Protein AF-A0A2H0CGI9-F1 (afdb_monomer_lite)

pLDDT: mean 95.47, std 3.55, range [76.44, 98.19]

InterPro domains:
  IPR036324 Manganese/iron superoxide dismutase, N-terminal domain superfamily [SSF46609] (4-50)

Radius of gyration: 16.63 Å; chains: 1; bounding box: 33×15×48 Å

Organism: NCBI:txid1974732

Sequence (64 aa):
MKKFEEKKFNIGELKGISAKNIKEHLKLYAGYVKHTNLISEKIEEYMSDPEKNAYIIGELQRRL

Structure (mmCIF, N/CA/C/O backbone):
data_AF-A0A2H0CGI9-F1
#
_entry.id   AF-A0A2H0CGI9-F1
#
loop_
_atom_site.group_PDB
_atom_site.id
_atom_site.type_symbol
_atom_site.label_atom_id
_atom_site.label_alt_id
_atom_site.label_comp_id
_atom_site.label_asym_id
_atom_site.label_entity_id
_atom_site.label_seq_id
_atom_site.pdbx_PDB_ins_code
_atom_site.Cartn_x
_atom_site.Cartn_y
_atom_site.Cartn_z
_atom_site.occupancy
_atom_site.B_iso_or_equiv
_atom_site.auth_seq_id
_atom_site.auth_comp_id
_atom_site.auth_asym_id
_atom_site.auth_atom_id
_atom_site.pdbx_PDB_model_num
ATOM 1 N N . MET A 1 1 ? -0.565 -6.137 -13.816 1.00 76.44 1 MET A N 1
ATOM 2 C CA . MET A 1 1 ? -0.646 -6.517 -12.391 1.00 76.44 1 MET A CA 1
ATOM 3 C C . MET A 1 1 ? -2.053 -6.246 -11.883 1.00 76.44 1 MET A C 1
ATOM 5 O O . MET A 1 1 ? -2.687 -5.288 -12.307 1.00 76.44 1 MET A O 1
ATOM 9 N N . LYS A 1 2 ? -2.585 -7.107 -11.010 1.00 82.50 2 LYS A N 1
ATOM 10 C CA . LYS A 1 2 ? -3.908 -6.878 -10.415 1.00 82.50 2 LYS A CA 1
ATOM 11 C C . LYS A 1 2 ? -3.788 -5.783 -9.352 1.00 82.50 2 LYS A C 1
ATOM 13 O O . LYS A 1 2 ? -2.977 -5.927 -8.443 1.00 82.50 2 LYS A O 1
ATOM 18 N N . LYS A 1 3 ? -4.581 -4.714 -9.465 1.00 90.56 3 LYS A N 1
ATOM 19 C CA . LYS A 1 3 ? -4.627 -3.649 -8.453 1.00 90.56 3 LYS A CA 1
ATOM 20 C C . LYS A 1 3 ? -5.301 -4.147 -7.174 1.00 90.56 3 LYS A C 1
ATOM 22 O O . LYS A 1 3 ? -6.215 -4.972 -7.216 1.00 90.56 3 LYS A O 1
ATOM 27 N N . PHE A 1 4 ? -4.850 -3.622 -6.045 1.00 95.12 4 PHE A N 1
ATOM 28 C CA . PHE A 1 4 ? -5.454 -3.823 -4.739 1.00 95.12 4 PHE A CA 1
ATOM 29 C C . PHE A 1 4 ? -6.596 -2.833 -4.528 1.00 95.12 4 PHE A C 1
ATOM 31 O O . PHE A 1 4 ? -6.453 -1.637 -4.779 1.00 95.12 4 PHE A O 1
ATOM 38 N N . GLU A 1 5 ? -7.719 -3.327 -4.023 1.00 95.81 5 GLU A N 1
ATOM 39 C CA . GLU A 1 5 ? -8.840 -2.492 -3.603 1.00 95.81 5 GLU A CA 1
ATOM 40 C C . GLU A 1 5 ? -8.773 -2.269 -2.093 1.00 95.81 5 GLU A C 1
ATOM 42 O O . GLU A 1 5 ? -8.582 -3.208 -1.313 1.00 95.81 5 GLU A O 1
ATOM 47 N N . GLU A 1 6 ? -8.911 -1.010 -1.674 1.00 95.94 6 GLU A N 1
ATOM 48 C CA . GLU A 1 6 ? -8.911 -0.655 -0.258 1.00 95.94 6 GLU A CA 1
ATOM 49 C C . GLU A 1 6 ? -10.174 -1.209 0.407 1.00 95.94 6 GLU A C 1
ATOM 51 O O . GLU A 1 6 ? -11.296 -0.825 0.070 1.00 95.94 6 GLU A O 1
ATOM 56 N N . LYS A 1 7 ? -9.999 -2.084 1.399 1.00 95.94 7 LYS A N 1
ATOM 57 C CA . LYS A 1 7 ? -11.114 -2.577 2.207 1.00 95.94 7 LYS A CA 1
ATOM 58 C C . LYS A 1 7 ? -11.469 -1.560 3.282 1.00 95.94 7 LYS A C 1
ATOM 60 O O . LYS A 1 7 ? -10.597 -1.012 3.952 1.00 95.94 7 LYS A O 1
ATOM 65 N N . LYS A 1 8 ? -12.764 -1.329 3.484 1.00 94.50 8 LYS A N 1
ATOM 66 C CA . LYS A 1 8 ? -13.249 -0.479 4.574 1.00 94.50 8 LYS A CA 1
ATOM 67 C C . LYS A 1 8 ? -13.466 -1.323 5.822 1.00 94.50 8 LYS A C 1
ATOM 69 O O . LYS A 1 8 ? -14.120 -2.361 5.771 1.00 94.50 8 LYS A O 1
ATOM 74 N N . PHE A 1 9 ? -12.919 -0.856 6.937 1.00 94.62 9 PHE A N 1
ATOM 75 C CA . PHE A 1 9 ? -13.059 -1.491 8.240 1.00 94.62 9 PHE A CA 1
ATOM 76 C C . PHE A 1 9 ? -13.803 -0.546 9.173 1.00 94.62 9 PHE A C 1
ATOM 78 O O . PHE A 1 9 ? -13.419 0.614 9.317 1.00 94.62 9 PHE A O 1
ATOM 85 N N . ASN A 1 10 ? -14.848 -1.052 9.820 1.00 92.94 10 ASN A N 1
ATOM 86 C CA . ASN A 1 10 ? -15.517 -0.353 10.906 1.00 92.94 10 ASN A CA 1
ATOM 87 C C . ASN A 1 10 ? -15.093 -1.005 12.224 1.00 92.94 10 ASN A C 1
ATOM 89 O O . ASN A 1 10 ? -15.681 -1.999 12.648 1.00 92.94 10 ASN A O 1
ATOM 93 N N . ILE A 1 11 ? -14.005 -0.505 12.809 1.00 92.38 11 ILE A N 1
ATOM 94 C CA . ILE A 1 11 ? -13.447 -1.035 14.057 1.00 92.38 11 ILE A CA 1
ATOM 95 C C . ILE A 1 11 ? -14.001 -0.198 15.209 1.00 92.38 11 ILE A C 1
ATOM 97 O O . ILE A 1 11 ? -13.767 1.009 15.263 1.00 92.38 11 ILE A O 1
ATOM 101 N N . GLY A 1 12 ? -14.748 -0.847 16.103 1.00 91.19 12 GLY A N 1
ATOM 102 C CA . GLY A 1 12 ? -15.269 -0.234 17.324 1.00 91.19 12 GLY A CA 1
ATOM 103 C C . GLY A 1 12 ? -14.191 -0.002 18.385 1.00 91.19 12 GLY A C 1
ATOM 104 O O . GLY A 1 12 ? -12.991 -0.097 18.126 1.00 91.19 12 GLY A O 1
ATOM 105 N N . GLU A 1 13 ? -14.620 0.296 19.608 1.00 93.44 13 GLU A N 1
ATOM 106 C CA . GLU A 1 13 ? -13.698 0.497 20.724 1.00 93.44 13 GLU A CA 1
ATOM 107 C C . GLU A 1 13 ? -12.965 -0.797 21.090 1.00 93.44 13 GLU A C 1
ATOM 109 O O . GLU A 1 13 ? -13.556 -1.873 21.184 1.00 93.44 13 GLU A O 1
ATOM 114 N N . LEU A 1 14 ? -11.658 -0.679 21.324 1.00 95.50 14 LEU A N 1
ATOM 115 C CA . LEU A 1 14 ? -10.800 -1.787 21.723 1.00 95.50 14 LEU A CA 1
ATOM 116 C C . LEU A 1 14 ? -10.144 -1.452 23.061 1.00 95.50 14 LEU A C 1
ATOM 118 O O . LEU A 1 14 ? -9.532 -0.396 23.232 1.00 95.50 14 LEU A O 1
ATOM 122 N N . LYS A 1 15 ? -10.236 -2.369 24.027 1.00 96.12 15 LYS A N 1
ATOM 123 C CA . LYS A 1 15 ? -9.602 -2.186 25.337 1.00 96.12 15 LYS A CA 1
ATOM 124 C C . LYS A 1 15 ? -8.083 -2.070 25.164 1.00 96.12 15 LYS A C 1
ATOM 126 O O . LYS A 1 15 ? -7.446 -2.984 24.654 1.00 96.12 15 LYS A O 1
ATOM 131 N N . GLY A 1 16 ? -7.511 -0.951 25.607 1.00 95.88 16 GLY A N 1
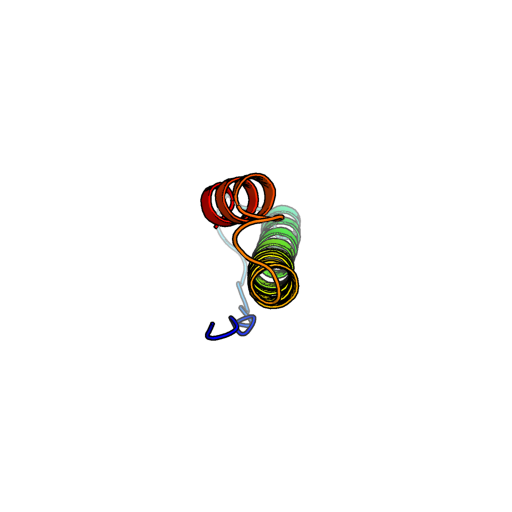ATOM 132 C CA . GLY A 1 16 ? -6.070 -0.683 25.515 1.00 95.88 16 GLY A CA 1
ATOM 133 C C . GLY A 1 16 ? -5.600 -0.070 24.190 1.00 95.88 16 GLY A C 1
ATOM 134 O O . GLY A 1 16 ? -4.420 0.250 24.074 1.00 95.88 16 GLY A O 1
ATOM 135 N N . ILE A 1 17 ? -6.489 0.157 23.214 1.00 95.88 17 ILE A N 1
ATOM 136 C CA . ILE A 1 17 ? -6.157 0.846 21.959 1.00 95.88 17 ILE A CA 1
ATOM 137 C C . ILE A 1 17 ? -7.086 2.045 21.796 1.00 95.88 17 ILE A C 1
ATOM 139 O O . ILE A 1 17 ? -8.303 1.911 21.710 1.00 95.88 17 ILE A O 1
ATOM 143 N N . SER A 1 18 ? -6.507 3.242 21.729 1.00 96.00 18 SER A N 1
ATOM 144 C CA . SER A 1 18 ? -7.301 4.459 21.561 1.00 96.00 18 SER A CA 1
ATOM 145 C C . SER A 1 18 ? -7.924 4.552 20.164 1.00 96.00 18 SER A C 1
ATOM 147 O O . SER A 1 18 ? -7.323 4.144 19.167 1.00 96.00 18 SER A O 1
ATOM 149 N N . ALA A 1 19 ? -9.088 5.199 20.072 1.00 95.06 19 ALA A N 1
ATOM 150 C CA . ALA A 1 19 ? -9.738 5.502 18.794 1.00 95.06 19 ALA A CA 1
ATOM 151 C C . ALA A 1 19 ? -8.831 6.311 17.845 1.00 95.06 19 ALA A C 1
ATOM 153 O O . ALA A 1 19 ? -8.849 6.108 16.630 1.00 95.06 19 ALA A O 1
ATOM 154 N N . LYS A 1 20 ? -7.982 7.194 18.396 1.00 95.88 20 LYS A N 1
ATOM 155 C CA . LYS A 1 20 ? -6.966 7.919 17.620 1.00 95.88 20 LYS A CA 1
ATOM 156 C C . LYS A 1 20 ? -5.986 6.951 16.960 1.00 95.88 20 LYS A C 1
ATOM 158 O O . LYS A 1 20 ? -5.709 7.104 15.775 1.00 95.88 20 LYS A O 1
ATOM 163 N N . ASN A 1 21 ? -5.496 5.956 17.701 1.00 96.38 21 ASN A N 1
ATOM 164 C CA . ASN A 1 21 ? -4.558 4.981 17.157 1.00 96.38 21 ASN A CA 1
ATOM 165 C C . ASN A 1 21 ? -5.202 4.171 16.024 1.00 96.38 21 ASN A C 1
ATOM 167 O O . ASN A 1 21 ? -4.631 4.063 14.944 1.00 96.38 21 ASN A O 1
ATOM 171 N N . ILE A 1 22 ? -6.437 3.699 16.222 1.00 96.56 22 ILE A N 1
ATOM 172 C CA . ILE A 1 22 ? -7.201 2.989 15.183 1.00 96.56 22 ILE A CA 1
ATOM 173 C C . ILE A 1 22 ? -7.310 3.845 13.913 1.00 96.56 22 ILE A C 1
ATOM 175 O O . ILE A 1 22 ? -7.000 3.375 12.820 1.00 96.56 22 ILE A O 1
ATOM 179 N N . LYS A 1 23 ? -7.681 5.125 14.047 1.00 95.69 23 LYS A N 1
ATOM 180 C CA . LYS A 1 23 ? -7.811 6.048 12.911 1.00 95.69 23 LYS A CA 1
ATOM 181 C C . LYS A 1 23 ? -6.500 6.235 12.145 1.00 95.69 23 LYS A C 1
ATOM 183 O O . LYS A 1 23 ? -6.517 6.224 10.916 1.00 95.69 23 LYS A O 1
ATOM 188 N N . GLU A 1 24 ? -5.381 6.423 12.840 1.00 97.12 24 GLU A N 1
ATOM 189 C CA . GLU A 1 24 ? -4.077 6.583 12.185 1.00 97.12 24 GLU A CA 1
ATOM 190 C C . GLU A 1 24 ? -3.638 5.292 11.481 1.00 97.12 24 GLU A C 1
ATOM 192 O O . GLU A 1 24 ? -3.213 5.341 10.329 1.00 97.12 24 GLU A O 1
ATOM 197 N N . HIS A 1 25 ? -3.847 4.124 12.093 1.00 96.44 25 HIS A N 1
ATOM 198 C CA . HIS A 1 25 ? -3.560 2.841 11.448 1.00 96.44 25 HIS A CA 1
ATOM 199 C C . HIS A 1 25 ? -4.425 2.589 10.203 1.00 96.44 25 HIS A C 1
ATOM 201 O O . HIS A 1 25 ? -3.911 2.097 9.199 1.00 96.44 25 HIS A O 1
ATOM 207 N N . LEU A 1 26 ? -5.707 2.974 10.213 1.00 97.06 26 LEU A N 1
ATOM 208 C CA . LEU A 1 26 ? -6.565 2.886 9.024 1.00 97.06 26 LEU A CA 1
ATOM 209 C C . LEU A 1 26 ? -6.081 3.805 7.890 1.00 97.06 26 LEU A C 1
ATOM 211 O O . LEU A 1 26 ? -6.114 3.407 6.726 1.00 97.06 26 LEU A O 1
ATOM 215 N N . LYS A 1 27 ? -5.574 5.006 8.209 1.00 96.62 27 LYS A N 1
ATOM 216 C CA . LYS A 1 27 ? -4.941 5.884 7.208 1.00 96.62 27 LYS A CA 1
ATOM 217 C C . LYS A 1 27 ? -3.663 5.273 6.639 1.00 96.62 27 LYS A C 1
ATOM 219 O O . LYS A 1 27 ? -3.466 5.330 5.429 1.00 96.62 27 LYS A O 1
ATOM 224 N N . LEU A 1 28 ? -2.809 4.697 7.489 1.00 97.88 28 LEU A N 1
ATOM 225 C CA . LEU A 1 28 ? -1.589 4.015 7.047 1.00 97.88 28 LEU A CA 1
ATOM 226 C C . LEU A 1 28 ? -1.929 2.853 6.112 1.00 97.88 28 LEU A C 1
ATOM 228 O O . LEU A 1 28 ? -1.351 2.759 5.035 1.00 97.88 28 LEU A O 1
ATOM 232 N N . TYR A 1 29 ? -2.924 2.035 6.469 1.00 98.00 29 TYR A N 1
ATOM 233 C CA . TYR A 1 29 ? -3.443 0.973 5.606 1.00 98.00 29 TYR A CA 1
ATOM 234 C C . TYR A 1 29 ? -3.877 1.496 4.229 1.00 98.00 29 TYR A C 1
ATOM 236 O O . TYR A 1 29 ? -3.418 0.982 3.208 1.00 98.00 29 TYR A O 1
ATOM 244 N N . ALA A 1 30 ? -4.700 2.548 4.188 1.00 97.38 30 ALA A N 1
ATOM 245 C CA . ALA A 1 30 ? -5.113 3.169 2.930 1.00 97.38 30 ALA A CA 1
ATOM 246 C C . ALA A 1 30 ? -3.908 3.691 2.121 1.00 97.38 30 ALA A C 1
ATOM 248 O O . ALA A 1 30 ? -3.854 3.539 0.898 1.00 97.38 30 ALA A O 1
ATOM 249 N N . GLY A 1 31 ? -2.912 4.256 2.810 1.00 97.06 31 GLY A N 1
ATOM 250 C CA . GLY A 1 31 ? -1.637 4.663 2.226 1.00 97.06 31 GLY A CA 1
ATOM 251 C C . GLY A 1 31 ? -0.887 3.499 1.578 1.00 97.06 31 GLY A C 1
ATOM 252 O O . GLY A 1 31 ? -0.467 3.626 0.429 1.00 97.06 31 GLY A O 1
ATOM 253 N N . TYR A 1 32 ? -0.773 2.356 2.260 1.00 97.12 32 TYR A N 1
ATOM 254 C CA . TYR A 1 32 ? -0.126 1.163 1.709 1.00 97.12 32 TYR A CA 1
ATOM 255 C C . TYR A 1 32 ? -0.824 0.685 0.435 1.00 97.12 32 TYR A C 1
ATOM 257 O O . TYR A 1 32 ? -0.165 0.562 -0.591 1.00 97.12 32 TYR A O 1
ATOM 265 N N . VAL A 1 33 ? -2.153 0.528 0.447 1.00 97.12 33 VAL A N 1
ATOM 266 C CA . VAL A 1 33 ? -2.912 0.113 -0.750 1.00 97.12 33 VAL A CA 1
ATOM 267 C C . VAL A 1 33 ? -2.649 1.056 -1.928 1.00 97.12 33 VAL A C 1
ATOM 269 O O . VAL A 1 33 ? -2.352 0.609 -3.038 1.00 97.12 33 VAL A O 1
ATOM 272 N N . LYS A 1 34 ? -2.704 2.372 -1.686 1.00 97.00 34 LYS A N 1
ATOM 273 C CA . LYS A 1 34 ? -2.444 3.386 -2.713 1.00 97.00 34 LYS A CA 1
ATOM 274 C C . LYS A 1 34 ? -1.026 3.280 -3.281 1.00 97.00 34 LYS A C 1
ATOM 276 O O . LYS A 1 34 ? -0.858 3.309 -4.498 1.00 97.00 34 LYS A O 1
ATOM 281 N N . HIS A 1 35 ? -0.012 3.180 -2.424 1.00 96.88 35 HIS A N 1
ATOM 282 C CA . HIS A 1 35 ? 1.383 3.174 -2.864 1.00 96.88 35 HIS A CA 1
ATOM 283 C C . HIS A 1 35 ? 1.800 1.852 -3.515 1.00 96.88 35 HIS A C 1
ATOM 285 O O . HIS A 1 35 ? 2.532 1.888 -4.499 1.00 96.88 35 HIS A O 1
ATOM 291 N N . THR A 1 36 ? 1.285 0.708 -3.062 1.00 96.75 36 THR A N 1
ATOM 2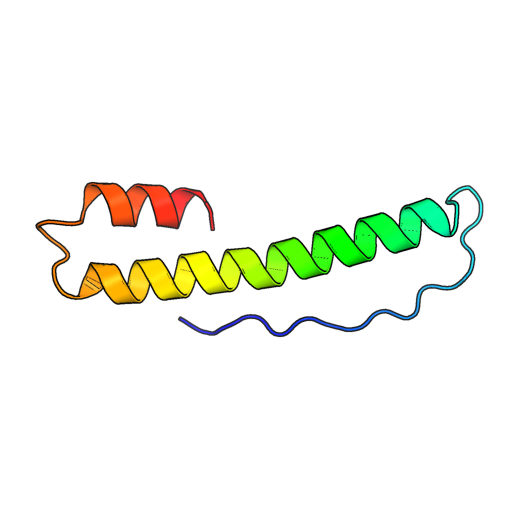92 C CA . THR A 1 36 ? 1.497 -0.590 -3.725 1.00 96.75 36 THR A CA 1
ATOM 293 C C . THR A 1 36 ? 0.934 -0.579 -5.151 1.00 96.75 36 THR A C 1
ATOM 295 O O . THR A 1 36 ? 1.603 -1.020 -6.089 1.00 96.75 36 THR A O 1
ATOM 298 N N . ASN A 1 37 ? -0.260 -0.009 -5.348 1.00 96.94 37 ASN A N 1
ATOM 299 C CA . ASN A 1 37 ? -0.829 0.170 -6.686 1.00 96.94 37 ASN A CA 1
ATOM 300 C C . ASN A 1 37 ? 0.020 1.106 -7.551 1.00 96.94 37 ASN A C 1
ATOM 302 O O . ASN A 1 37 ? 0.307 0.769 -8.694 1.00 96.94 37 ASN A O 1
ATOM 306 N N . LEU A 1 38 ? 0.472 2.237 -7.000 1.00 97.12 38 LEU A N 1
ATOM 307 C CA . LEU A 1 38 ? 1.338 3.178 -7.716 1.00 97.12 38 LEU A CA 1
ATOM 308 C C . LEU A 1 38 ? 2.662 2.533 -8.153 1.00 97.12 38 LEU A C 1
ATOM 310 O O . LEU A 1 38 ? 3.115 2.757 -9.271 1.00 97.12 38 LEU A O 1
ATOM 314 N N . ILE A 1 39 ? 3.287 1.729 -7.288 1.00 96.94 39 ILE A N 1
ATOM 315 C CA . ILE A 1 39 ? 4.514 1.000 -7.635 1.00 96.94 39 ILE A CA 1
ATOM 316 C C . ILE A 1 39 ? 4.236 0.016 -8.776 1.00 96.94 39 ILE A C 1
ATOM 318 O O . ILE A 1 39 ? 5.004 -0.033 -9.734 1.00 96.94 39 ILE A O 1
ATOM 322 N N . SER A 1 40 ? 3.120 -0.715 -8.708 1.00 96.31 40 SER A N 1
ATOM 323 C CA . SER A 1 40 ? 2.711 -1.653 -9.763 1.00 96.31 40 SER A CA 1
ATOM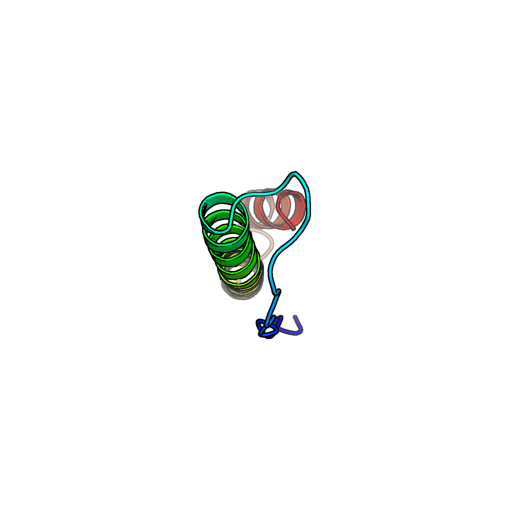 324 C C . SER A 1 40 ? 2.493 -0.943 -11.106 1.00 96.31 40 SER A C 1
ATOM 326 O O . SER A 1 40 ? 2.993 -1.403 -12.129 1.00 96.31 40 SER A O 1
ATOM 328 N N . GLU A 1 41 ? 1.816 0.210 -11.100 1.00 96.62 41 GLU A N 1
ATOM 329 C CA . GLU A 1 41 ? 1.620 1.056 -12.288 1.00 96.62 41 GLU A CA 1
ATOM 330 C C . GLU A 1 41 ? 2.954 1.547 -12.863 1.00 96.62 41 GLU A C 1
ATOM 332 O O . GLU A 1 41 ? 3.156 1.524 -14.075 1.00 96.62 41 GLU A O 1
ATOM 337 N N . LYS A 1 42 ? 3.898 1.949 -12.004 1.00 96.75 42 LYS A N 1
ATOM 338 C CA . LYS A 1 42 ? 5.223 2.395 -12.448 1.00 96.75 42 LYS A CA 1
ATOM 339 C C . LYS A 1 42 ? 6.059 1.265 -13.032 1.00 96.75 42 LYS A C 1
ATOM 341 O O . LYS A 1 42 ? 6.758 1.488 -14.014 1.00 96.75 42 LYS A O 1
ATOM 346 N N . ILE A 1 43 ? 5.975 0.059 -12.475 1.00 96.38 43 ILE A N 1
ATOM 347 C CA . ILE A 1 43 ? 6.612 -1.118 -13.077 1.00 96.38 43 ILE A CA 1
ATOM 348 C C . ILE A 1 43 ? 6.051 -1.343 -14.484 1.00 96.38 43 ILE A C 1
ATOM 350 O O . ILE A 1 43 ? 6.832 -1.484 -15.417 1.00 96.38 43 ILE A O 1
ATOM 354 N N . GLU A 1 44 ? 4.727 -1.318 -14.660 1.00 95.88 44 GLU A N 1
ATOM 355 C CA . GLU A 1 44 ? 4.098 -1.460 -15.983 1.00 95.88 44 GLU A CA 1
ATOM 356 C C . GLU A 1 44 ? 4.546 -0.376 -16.974 1.00 95.88 44 GLU A C 1
ATOM 358 O O . GLU A 1 44 ? 4.841 -0.691 -18.124 1.00 95.88 44 GLU A O 1
ATOM 363 N N . GLU A 1 45 ? 4.662 0.877 -16.526 1.00 96.62 45 GLU A N 1
ATOM 364 C CA . GLU A 1 45 ? 5.170 1.993 -17.336 1.00 96.62 45 GLU A CA 1
ATOM 365 C C . GLU A 1 45 ? 6.608 1.741 -17.819 1.00 96.62 45 GLU A C 1
ATOM 367 O O . GLU A 1 45 ? 6.900 1.856 -19.013 1.00 96.62 45 GLU A O 1
ATOM 372 N N . TYR A 1 46 ? 7.510 1.342 -16.917 1.00 97.38 46 TYR A N 1
ATOM 373 C CA . TYR A 1 46 ? 8.921 1.110 -17.244 1.00 97.38 46 TYR A CA 1
ATOM 374 C C . TYR A 1 46 ? 9.171 -0.166 -18.053 1.00 97.38 46 TYR A C 1
ATOM 376 O O . TYR A 1 46 ? 10.160 -0.239 -18.784 1.00 97.38 46 TYR A O 1
ATOM 384 N N . MET A 1 47 ? 8.266 -1.145 -17.981 1.00 95.62 47 MET A N 1
ATOM 385 C CA . MET A 1 47 ? 8.316 -2.368 -18.789 1.00 95.62 47 MET A CA 1
ATOM 386 C C . MET A 1 47 ? 8.147 -2.120 -20.297 1.00 95.62 47 MET A C 1
ATOM 388 O O . MET A 1 47 ? 8.370 -3.042 -21.077 1.00 95.62 47 MET A O 1
ATOM 392 N N . SER A 1 48 ? 7.794 -0.900 -20.722 1.00 96.88 48 SER 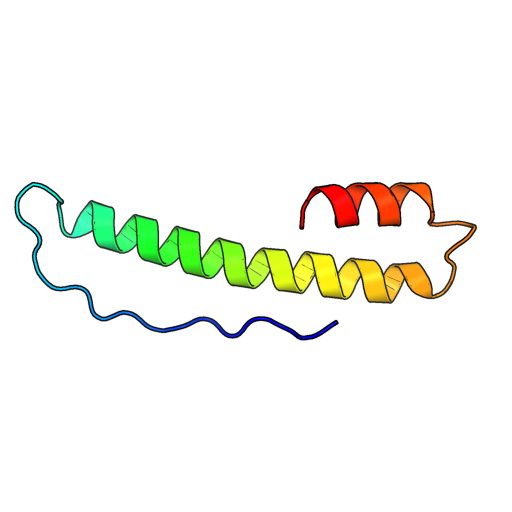A N 1
ATOM 393 C CA . SER A 1 48 ? 7.817 -0.497 -22.138 1.00 96.88 48 SER A CA 1
ATOM 394 C C . SER A 1 48 ? 9.220 -0.530 -22.765 1.00 96.88 48 SER A C 1
ATOM 396 O O . SER A 1 48 ? 9.337 -0.750 -23.968 1.00 96.88 48 SER A O 1
ATOM 398 N N . ASP A 1 49 ? 10.272 -0.356 -21.956 1.00 97.25 49 ASP A N 1
ATOM 399 C CA . ASP A 1 49 ? 11.683 -0.487 -22.346 1.00 97.25 49 ASP A CA 1
ATOM 400 C C . ASP A 1 49 ? 12.472 -1.144 -21.191 1.00 97.25 49 ASP A C 1
ATOM 402 O O . ASP A 1 49 ? 13.085 -0.462 -20.358 1.00 97.25 49 ASP A O 1
ATOM 406 N N . PRO A 1 50 ? 12.390 -2.479 -21.059 1.00 96.00 50 PRO A N 1
ATOM 407 C CA . PRO A 1 50 ? 12.875 -3.184 -19.880 1.00 96.00 50 PRO A CA 1
ATOM 408 C C . PRO A 1 50 ? 14.403 -3.241 -19.803 1.00 96.00 50 PRO A C 1
ATOM 410 O O . PRO A 1 50 ? 14.939 -3.253 -18.699 1.00 96.00 50 PRO A O 1
ATOM 413 N N . GLU A 1 51 ? 15.115 -3.239 -20.934 1.00 97.06 51 GLU A N 1
ATOM 414 C CA . GLU A 1 51 ? 16.584 -3.245 -20.949 1.00 97.06 51 GLU A CA 1
ATOM 415 C C . GLU A 1 51 ? 17.138 -1.928 -20.403 1.00 97.06 51 GLU A C 1
ATOM 417 O O . GLU A 1 51 ? 18.001 -1.929 -19.521 1.00 97.06 51 GLU A O 1
ATOM 422 N N . LYS A 1 52 ? 16.580 -0.796 -20.849 1.00 98.19 52 LYS A N 1
ATOM 423 C CA . LYS A 1 52 ? 16.960 0.531 -20.354 1.00 98.19 52 LYS A CA 1
ATOM 424 C C . LYS A 1 52 ? 16.587 0.739 -18.888 1.00 98.19 52 LYS A C 1
ATOM 426 O O . LYS A 1 52 ? 17.325 1.389 -18.148 1.00 98.19 52 LYS A O 1
ATOM 431 N N . ASN A 1 53 ? 15.439 0.208 -18.463 1.00 98.06 53 ASN A N 1
ATOM 432 C CA . ASN A 1 53 ? 14.878 0.463 -17.135 1.00 98.06 53 ASN A CA 1
ATOM 433 C C . ASN A 1 53 ? 15.120 -0.667 -16.120 1.00 98.06 53 ASN A C 1
ATOM 435 O O . ASN A 1 53 ? 14.593 -0.596 -15.006 1.00 98.06 53 ASN A O 1
ATOM 439 N N . ALA A 1 54 ? 15.926 -1.681 -16.456 1.00 97.75 54 ALA A N 1
ATOM 440 C CA . ALA A 1 54 ? 16.117 -2.897 -15.659 1.00 97.75 54 ALA A CA 1
ATOM 441 C C . ALA A 1 54 ? 16.419 -2.618 -14.176 1.00 97.75 54 ALA A C 1
ATOM 443 O O . ALA A 1 54 ? 15.837 -3.236 -13.282 1.00 97.75 54 ALA A O 1
ATOM 444 N N . TYR A 1 55 ? 17.285 -1.638 -13.901 1.00 97.62 55 TYR A N 1
ATOM 445 C CA . TYR A 1 55 ? 17.642 -1.255 -12.535 1.00 97.62 55 TYR A CA 1
ATOM 446 C C . TYR A 1 55 ? 16.452 -0.683 -11.747 1.00 97.62 55 TYR A C 1
ATOM 448 O O . TYR A 1 55 ? 16.189 -1.108 -10.622 1.00 97.62 55 TYR A O 1
ATOM 456 N N . ILE A 1 56 ? 15.706 0.253 -12.346 1.00 97.50 56 ILE A N 1
ATOM 457 C CA . ILE A 1 56 ? 14.558 0.911 -11.703 1.00 97.50 56 ILE A CA 1
ATOM 458 C C . ILE A 1 56 ? 13.430 -0.096 -11.479 1.00 97.50 56 ILE A C 1
ATOM 460 O O . ILE A 1 56 ? 12.839 -0.121 -10.401 1.00 97.50 56 ILE A O 1
ATOM 464 N N . ILE A 1 57 ? 13.165 -0.960 -12.462 1.00 97.75 57 ILE A N 1
ATOM 465 C CA . ILE A 1 57 ? 12.177 -2.038 -12.340 1.00 97.75 57 ILE A CA 1
ATOM 466 C C . ILE A 1 57 ? 12.533 -2.945 -11.153 1.00 97.75 57 ILE A C 1
ATOM 468 O O . ILE A 1 57 ? 11.671 -3.212 -10.316 1.00 97.75 57 ILE A O 1
ATOM 472 N N . GLY A 1 58 ? 13.800 -3.353 -11.023 1.00 97.56 58 GLY A N 1
ATOM 473 C CA . GLY A 1 58 ? 14.259 -4.185 -9.907 1.00 97.56 58 GLY A CA 1
ATOM 474 C C . GLY A 1 58 ? 14.136 -3.510 -8.534 1.00 97.56 58 GLY A C 1
ATOM 475 O O 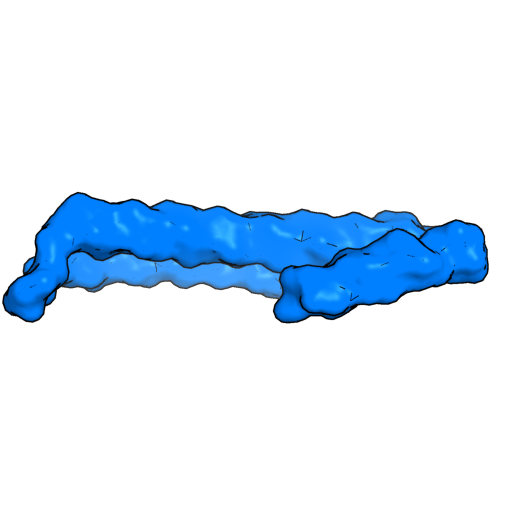. GLY A 1 58 ? 13.767 -4.161 -7.557 1.00 97.56 58 GLY A O 1
ATOM 476 N N . GLU A 1 59 ? 14.405 -2.205 -8.441 1.00 97.69 59 GLU A N 1
ATOM 477 C CA . GLU A 1 59 ? 14.201 -1.419 -7.211 1.00 97.69 59 GLU A CA 1
ATOM 478 C C . GLU A 1 59 ? 12.722 -1.291 -6.833 1.00 97.69 59 GLU A C 1
ATOM 480 O O . GLU A 1 59 ? 12.363 -1.419 -5.663 1.00 97.69 59 GLU A O 1
ATOM 485 N N . LEU A 1 60 ? 11.844 -1.065 -7.811 1.00 96.62 60 LEU A N 1
ATOM 486 C CA . LEU A 1 60 ? 10.405 -0.998 -7.571 1.00 96.62 60 LEU A CA 1
ATOM 487 C C . LEU A 1 60 ? 9.847 -2.355 -7.127 1.00 96.62 60 LEU A C 1
ATOM 489 O O . LEU A 1 60 ? 9.050 -2.402 -6.194 1.00 96.62 60 LEU A O 1
ATOM 493 N N . GLN A 1 61 ? 10.315 -3.455 -7.723 1.00 94.94 61 GLN A N 1
ATOM 494 C CA . GLN A 1 61 ? 9.933 -4.810 -7.318 1.00 94.94 61 GLN A CA 1
ATOM 495 C C . GLN A 1 61 ? 10.365 -5.157 -5.887 1.00 94.94 61 GLN A C 1
ATOM 497 O O . GLN A 1 61 ? 9.639 -5.870 -5.211 1.00 94.94 61 GLN A O 1
ATOM 502 N N . ARG A 1 62 ? 11.495 -4.631 -5.389 1.00 95.94 62 ARG A N 1
ATOM 503 C CA . ARG A 1 62 ? 11.927 -4.806 -3.984 1.00 95.94 62 ARG A CA 1
ATOM 504 C C . ARG 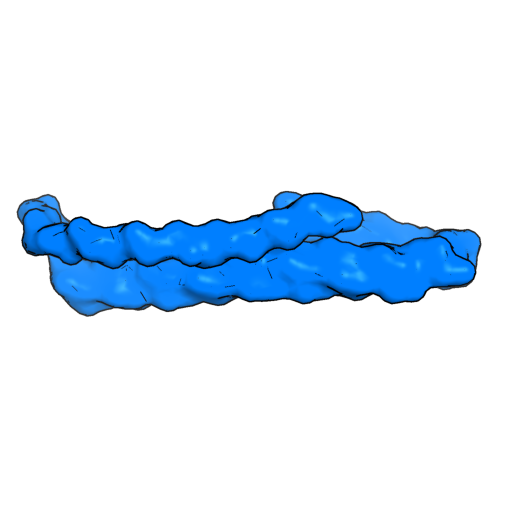A 1 62 ? 11.014 -4.117 -2.964 1.00 95.94 62 ARG A C 1
ATOM 506 O O . ARG A 1 62 ? 11.092 -4.427 -1.779 1.00 95.94 62 ARG A O 1
ATOM 513 N N . ARG A 1 63 ? 10.224 -3.132 -3.402 1.00 92.25 63 ARG A N 1
ATOM 514 C CA . ARG A 1 63 ? 9.328 -2.330 -2.551 1.00 92.25 63 ARG A CA 1
ATOM 515 C C . ARG A 1 63 ? 7.891 -2.857 -2.525 1.00 92.25 63 ARG A C 1
ATOM 517 O O . ARG A 1 63 ? 7.079 -2.296 -1.788 1.00 92.25 63 ARG A O 1
ATOM 524 N N . LEU A 1 64 ? 7.584 -3.860 -3.348 1.00 85.81 64 LEU A N 1
ATOM 525 C CA . LEU A 1 64 ? 6.336 -4.628 -3.319 1.00 85.81 64 LEU A CA 1
ATOM 526 C C . LEU A 1 64 ? 6.477 -5.819 -2.372 1.00 85.81 64 LEU A C 1
ATOM 528 O O . LEU A 1 64 ? 5.479 -6.088 -1.669 1.00 85.81 64 LEU A O 1
#

Secondary structure (DSSP, 8-state):
-PPPPPPP-----BTTB-HHHHHHHHHHHHHHHHHHHHHHHHHHHHTTSHHHHHHHHHHHHTT-

Foldseek 3Di:
DDADDQDDDDDDDDVPADPVNVVVVSVVSVVVSVVLRVLVVVLVVCVVPCVVCVPVNVVSVVVD